Protein AF-A0A6J8ED24-F1 (afdb_monomer_lite)

Organism: Mytilus coruscus (NCBI:txid42192)

pLDDT: mean 72.22, std 13.8, range [39.38, 91.19]

Sequence (171 aa):
MEKGYEAPWVLQNPMRRLVKATGIKQSTLRQYINGNDPVQDVVKSIHKTYVQKTVSKTQKVDDFDKGVVRRTIYDLHKKSQSVTMPKLQEALKKKTLTFPYLQCREQCIYWGFEWFRDTLIPKLPPQSVIVMDNAPYHSHLDPDSRVPNTNSNKSEISAWLEKSNVHYDKK

Radius of gyration: 34.89 Å; chains: 1; bounding box: 113×27×77 Å

Foldseek 3Di:
DDDDDDDPPPPDPVLVVCCVVVVDDSVLVVCVVVVNDVVVVPPPPPDDPPPPPPPPPPPPQDVVNVVVLVVLVVVCVVVVHDPDLVVSCVSCVVVVDPDDSVVSVVSVVVVVVCCCVPPVVVPDDPPDDDDDDPDVVVPPPDLLRDQDDPPDDPVSNVVNCVVVVHDDDDD

Structure (mmCIF, N/CA/C/O backbone):
data_AF-A0A6J8ED24-F1
#
_entry.id   AF-A0A6J8ED24-F1
#
loop_
_atom_site.group_PDB
_atom_site.id
_atom_site.type_symbol
_atom_site.label_atom_id
_atom_site.label_alt_id
_atom_site.label_comp_id
_atom_site.label_asym_id
_atom_site.label_entity_id
_atom_site.label_seq_id
_atom_site.pdbx_PDB_ins_code
_atom_site.Cartn_x
_atom_site.Cartn_y
_atom_site.Cartn_z
_atom_site.occupancy
_atom_site.B_iso_or_equiv
_atom_site.auth_seq_id
_atom_site.auth_comp_id
_atom_site.auth_asym_id
_atom_site.auth_atom_id
_atom_site.pdbx_PDB_model_num
ATOM 1 N N . MET A 1 1 ? 83.867 2.393 -60.174 1.00 39.38 1 MET A N 1
ATOM 2 C CA . MET A 1 1 ? 83.165 3.431 -59.391 1.00 39.38 1 MET A CA 1
ATOM 3 C C . MET A 1 1 ? 81.725 2.979 -59.269 1.00 39.38 1 MET A C 1
ATOM 5 O O . MET A 1 1 ? 81.015 2.917 -60.266 1.00 39.38 1 MET A O 1
ATOM 9 N N . GLU A 1 2 ? 81.398 2.460 -58.093 1.00 40.53 2 GLU A N 1
ATOM 10 C CA . GLU A 1 2 ? 80.210 1.662 -57.794 1.00 40.53 2 GLU A CA 1
ATOM 11 C C . GLU A 1 2 ? 78.922 2.483 -57.923 1.00 40.53 2 GLU A C 1
ATOM 13 O O . GLU A 1 2 ? 78.797 3.565 -57.351 1.00 40.53 2 GLU A O 1
ATOM 18 N N . LYS A 1 3 ? 77.944 1.955 -58.666 1.00 44.53 3 LYS A N 1
ATOM 19 C CA . LYS A 1 3 ? 76.560 2.427 -58.589 1.00 44.53 3 LYS A CA 1
ATOM 20 C C . LYS A 1 3 ? 75.992 1.933 -57.261 1.00 44.53 3 LYS A C 1
ATOM 22 O O . LYS A 1 3 ? 75.700 0.747 -57.129 1.00 44.53 3 LYS A O 1
ATOM 27 N N . GLY A 1 4 ? 75.878 2.831 -56.286 1.00 42.06 4 GLY A N 1
ATOM 28 C CA . GLY A 1 4 ? 75.248 2.541 -55.003 1.00 42.06 4 GLY A CA 1
ATOM 29 C C . GLY A 1 4 ? 73.812 2.061 -55.211 1.00 42.06 4 GLY A C 1
ATOM 30 O O . GLY A 1 4 ? 72.963 2.808 -55.693 1.00 42.06 4 GLY A O 1
ATOM 31 N N . TYR A 1 5 ? 73.550 0.801 -54.874 1.00 45.50 5 TYR A N 1
ATOM 32 C CA . TYR A 1 5 ? 72.199 0.277 -54.726 1.00 45.50 5 TYR A CA 1
ATOM 33 C C . TYR A 1 5 ? 71.599 0.880 -53.452 1.00 45.50 5 TYR A C 1
ATOM 35 O O . TYR A 1 5 ? 71.868 0.406 -52.349 1.00 45.50 5 TYR A O 1
ATOM 43 N N . GLU A 1 6 ? 70.790 1.930 -53.582 1.00 47.81 6 GLU A N 1
ATOM 44 C CA . GLU A 1 6 ? 69.941 2.368 -52.475 1.00 47.81 6 GLU A CA 1
ATOM 45 C C . GLU A 1 6 ? 68.846 1.318 -52.250 1.00 47.81 6 GLU A C 1
ATOM 47 O O . GLU A 1 6 ? 68.007 1.060 -53.115 1.00 47.81 6 GLU A O 1
ATOM 52 N N . ALA A 1 7 ? 68.880 0.665 -51.088 1.00 45.38 7 ALA A N 1
ATOM 53 C CA . ALA A 1 7 ? 67.895 -0.335 -50.703 1.00 45.38 7 ALA A CA 1
ATOM 54 C C . ALA A 1 7 ? 66.472 0.276 -50.744 1.00 45.38 7 ALA A C 1
ATOM 56 O O . ALA A 1 7 ? 66.210 1.238 -50.020 1.00 45.38 7 ALA A O 1
ATOM 57 N N . PRO A 1 8 ? 65.511 -0.283 -51.510 1.00 51.06 8 PRO A N 1
ATOM 58 C CA . PRO A 1 8 ? 64.190 0.331 -51.712 1.00 51.06 8 PRO A CA 1
ATOM 59 C C . PRO A 1 8 ? 63.300 0.364 -50.455 1.00 51.06 8 PRO A C 1
ATOM 61 O O . PRO A 1 8 ? 62.192 0.899 -50.480 1.00 51.06 8 PRO A O 1
ATOM 64 N N . TRP A 1 9 ? 63.776 -0.207 -49.347 1.00 51.31 9 TRP A N 1
ATOM 65 C CA . TRP A 1 9 ? 63.027 -0.415 -48.109 1.00 51.31 9 TRP A CA 1
ATOM 66 C C . TRP A 1 9 ? 63.478 0.485 -46.964 1.00 51.31 9 TRP A C 1
ATOM 68 O O . TRP A 1 9 ? 63.170 0.160 -45.816 1.00 51.31 9 TRP A O 1
ATOM 78 N N . VAL A 1 10 ? 64.195 1.588 -47.232 1.00 52.25 10 VAL A N 1
ATOM 79 C CA . VAL A 1 10 ? 64.454 2.601 -46.195 1.00 52.25 10 VAL A CA 1
ATOM 80 C C . VAL A 1 10 ? 63.122 2.903 -45.524 1.00 52.25 10 VAL A C 1
ATOM 82 O O . VAL A 1 10 ? 62.199 3.371 -46.187 1.00 52.25 10 VAL A O 1
ATOM 85 N N . LEU A 1 11 ? 63.041 2.523 -44.248 1.00 56.50 11 LEU A N 1
ATOM 86 C CA . LEU A 1 11 ? 61.883 2.421 -43.362 1.00 56.50 11 LEU A CA 1
ATOM 87 C C . LEU A 1 11 ? 60.893 3.579 -43.535 1.0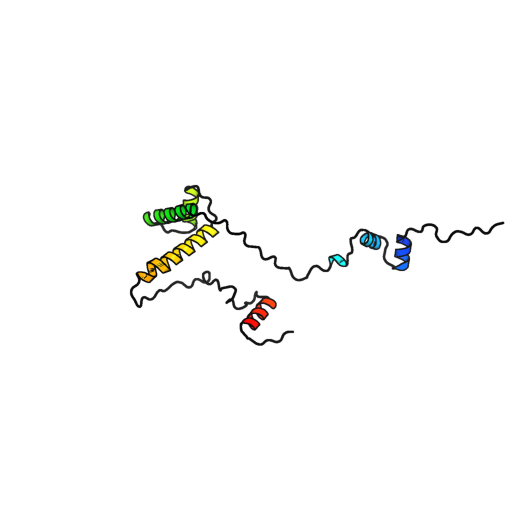0 56.50 11 LEU A C 1
ATOM 89 O O . LEU A 1 11 ? 60.819 4.501 -42.722 1.00 56.50 11 LEU A O 1
ATOM 93 N N . GLN A 1 12 ? 60.110 3.556 -44.612 1.00 57.50 12 GLN A N 1
ATOM 94 C CA . GLN A 1 12 ? 59.096 4.565 -44.822 1.00 57.50 12 GLN A CA 1
ATOM 95 C C . GLN A 1 12 ? 58.007 4.298 -43.804 1.00 57.50 12 GLN A C 1
ATOM 97 O O . GLN A 1 12 ? 57.424 3.212 -43.783 1.00 57.50 12 GLN A O 1
ATOM 102 N N . ASN A 1 13 ? 57.766 5.310 -42.967 1.00 72.88 13 ASN A N 1
ATOM 103 C CA . ASN A 1 13 ? 56.730 5.323 -41.947 1.00 72.88 13 ASN A CA 1
ATOM 104 C C . ASN A 1 13 ? 55.478 4.589 -42.475 1.00 72.88 13 ASN A C 1
ATOM 106 O O . ASN A 1 13 ? 54.905 5.056 -43.468 1.00 72.88 13 ASN A O 1
ATOM 110 N N . PRO A 1 14 ? 55.059 3.466 -41.858 1.00 74.62 14 PRO A N 1
ATOM 111 C CA . PRO A 1 14 ? 53.947 2.639 -42.329 1.00 74.62 14 PRO A CA 1
ATOM 112 C C . PRO A 1 14 ? 52.689 3.455 -42.651 1.00 74.62 14 PRO A C 1
ATOM 114 O O . PRO A 1 14 ? 51.996 3.177 -43.628 1.00 74.62 14 PRO A O 1
ATOM 117 N N . MET A 1 15 ? 52.468 4.546 -41.910 1.00 73.38 15 MET A N 1
ATOM 118 C CA . MET A 1 15 ? 51.378 5.494 -42.134 1.00 73.38 15 MET A CA 1
ATOM 119 C C . MET A 1 15 ? 51.411 6.151 -43.512 1.00 73.38 15 MET A C 1
ATOM 121 O O . MET A 1 15 ? 50.370 6.302 -44.140 1.00 73.38 15 MET A O 1
ATOM 125 N N . ARG A 1 16 ? 52.590 6.534 -44.012 1.00 76.38 16 ARG A N 1
ATOM 126 C CA . ARG A 1 16 ? 52.726 7.160 -45.336 1.00 76.38 16 ARG A CA 1
ATOM 127 C C . ARG A 1 16 ? 52.379 6.182 -46.453 1.00 76.38 16 ARG A C 1
ATOM 129 O O . ARG A 1 16 ? 51.735 6.571 -47.424 1.00 76.38 16 ARG A O 1
ATOM 136 N N . ARG A 1 17 ? 52.752 4.909 -46.292 1.00 77.12 17 ARG A N 1
ATOM 137 C CA . ARG A 1 17 ? 52.385 3.843 -47.235 1.00 77.12 17 ARG A CA 1
ATOM 138 C C . ARG A 1 17 ? 50.878 3.623 -47.246 1.00 77.12 17 ARG A C 1
ATOM 140 O O . ARG A 1 17 ? 50.284 3.542 -48.315 1.00 77.12 17 ARG A O 1
ATOM 147 N N . LEU A 1 18 ? 50.268 3.593 -46.064 1.00 76.56 18 LEU A N 1
ATOM 148 C CA . LEU A 1 18 ? 48.835 3.376 -45.920 1.00 76.56 18 LEU A CA 1
ATOM 149 C C . LEU A 1 18 ? 48.015 4.534 -46.509 1.00 76.56 18 LEU A C 1
ATOM 151 O O . LEU A 1 18 ? 47.060 4.290 -47.239 1.00 76.56 18 LEU A O 1
ATOM 155 N N . VAL A 1 19 ? 48.429 5.784 -46.278 1.00 85.19 19 VAL A N 1
ATOM 156 C CA . VAL A 1 19 ? 47.820 6.983 -46.890 1.00 85.19 19 VAL A CA 1
ATOM 157 C C . VAL A 1 19 ? 47.892 6.911 -48.413 1.00 85.19 19 VAL A C 1
ATOM 159 O O . VAL A 1 19 ? 46.898 7.156 -49.087 1.00 85.19 19 VAL A O 1
ATOM 162 N N . LYS A 1 20 ? 49.054 6.536 -48.965 1.00 80.81 20 LYS A N 1
ATOM 163 C CA . LYS A 1 20 ? 49.242 6.424 -50.416 1.00 80.81 20 LYS A CA 1
ATOM 164 C C . LYS A 1 20 ? 48.389 5.310 -51.033 1.00 80.81 20 LYS A C 1
ATOM 166 O O . LYS A 1 20 ? 47.889 5.488 -52.135 1.00 80.81 20 LYS A O 1
ATOM 171 N N . ALA A 1 21 ? 4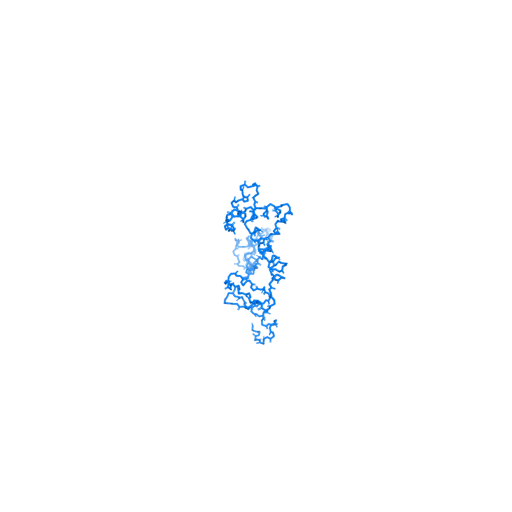8.232 4.182 -50.339 1.00 82.94 21 ALA A N 1
ATOM 172 C CA . ALA A 1 21 ? 47.469 3.036 -50.830 1.00 82.94 21 ALA A CA 1
ATOM 173 C C . ALA A 1 21 ? 45.947 3.220 -50.702 1.00 82.94 21 ALA A C 1
ATOM 175 O O . ALA A 1 21 ? 45.207 2.794 -51.579 1.00 82.94 21 ALA A O 1
ATOM 176 N N . THR A 1 22 ? 45.481 3.842 -49.615 1.00 79.69 22 THR A N 1
ATOM 177 C CA . THR A 1 22 ? 44.044 3.980 -49.310 1.00 79.69 22 THR A CA 1
ATOM 178 C C . THR A 1 22 ? 43.451 5.318 -49.752 1.00 79.69 22 THR A C 1
ATOM 180 O O . THR A 1 22 ? 42.235 5.442 -49.840 1.00 79.69 22 THR A O 1
ATOM 183 N N . GLY A 1 23 ? 44.282 6.342 -49.984 1.00 80.00 23 GLY A N 1
ATOM 184 C CA . GLY A 1 23 ? 43.838 7.713 -50.263 1.00 80.00 23 GLY A CA 1
ATOM 185 C C . GLY A 1 23 ? 43.258 8.449 -49.047 1.00 80.00 23 GLY A C 1
ATOM 186 O O . GLY A 1 23 ? 42.835 9.598 -49.159 1.00 80.00 23 GLY A O 1
ATOM 187 N N . ILE A 1 24 ? 43.247 7.815 -47.871 1.00 78.94 24 ILE A N 1
ATOM 188 C CA . ILE A 1 24 ? 42.711 8.380 -46.633 1.00 78.94 24 ILE A CA 1
ATOM 189 C C . ILE A 1 24 ? 43.784 9.244 -45.962 1.00 78.94 24 ILE A C 1
ATOM 191 O O . ILE A 1 24 ? 44.960 8.882 -45.905 1.00 78.94 24 ILE A O 1
ATOM 195 N N . LYS A 1 25 ? 43.384 10.395 -45.408 1.00 80.19 25 LYS A N 1
ATOM 196 C CA . LYS A 1 25 ? 44.299 11.295 -44.690 1.00 80.19 25 LYS A CA 1
ATOM 197 C C . LYS A 1 25 ? 44.935 10.605 -43.478 1.00 80.19 25 LYS A C 1
ATOM 199 O O . LYS A 1 25 ? 44.304 9.838 -42.753 1.00 80.19 25 LYS A O 1
ATOM 204 N N . GLN A 1 26 ? 46.190 10.957 -43.203 1.00 77.88 26 GLN A N 1
ATOM 205 C CA . GLN A 1 26 ? 46.984 10.339 -42.137 1.00 77.88 26 GLN A CA 1
ATOM 206 C C . GLN A 1 26 ? 46.368 10.503 -40.738 1.00 77.88 26 GLN A C 1
ATOM 208 O O . GLN A 1 26 ? 46.484 9.604 -39.908 1.00 77.88 26 GLN A O 1
ATOM 213 N N . SER A 1 27 ? 45.721 11.642 -40.468 1.00 74.88 27 SER A N 1
ATOM 214 C CA . SER A 1 27 ? 45.025 11.909 -39.202 1.00 74.88 27 SER A CA 1
ATOM 215 C C . SER A 1 27 ? 43.878 10.930 -38.966 1.00 74.88 27 SER A C 1
ATOM 217 O O . SER A 1 27 ? 43.739 10.408 -37.866 1.00 74.88 27 SER A O 1
ATOM 219 N N . THR A 1 28 ? 43.112 10.629 -40.011 1.00 76.38 28 THR A N 1
ATOM 220 C CA . THR A 1 28 ? 41.994 9.688 -39.972 1.00 76.38 28 THR A CA 1
ATOM 221 C C . THR A 1 28 ? 42.490 8.264 -39.722 1.00 76.38 28 THR A C 1
ATOM 223 O O . THR A 1 28 ? 41.991 7.583 -38.836 1.00 76.38 28 THR A O 1
ATOM 226 N N . LEU A 1 29 ? 43.550 7.831 -40.407 1.00 78.56 29 LEU A N 1
ATOM 227 C CA . LEU A 1 29 ? 44.145 6.509 -40.173 1.00 78.56 29 LEU A CA 1
ATOM 228 C C . LEU A 1 29 ? 44.723 6.345 -38.758 1.00 78.56 29 LEU A C 1
ATOM 230 O O . LEU A 1 29 ? 44.640 5.263 -38.187 1.00 78.56 29 LEU A O 1
ATOM 234 N N . ARG A 1 30 ? 45.268 7.415 -38.161 1.00 79.31 30 ARG A N 1
ATOM 235 C CA . ARG A 1 30 ? 45.700 7.391 -36.751 1.00 79.31 30 ARG A CA 1
ATOM 236 C C . ARG A 1 30 ? 44.528 7.187 -35.792 1.00 79.31 30 ARG A C 1
ATOM 238 O O . ARG A 1 30 ? 44.706 6.510 -34.789 1.00 79.31 30 ARG A O 1
ATOM 245 N N . GLN A 1 31 ? 43.356 7.750 -36.090 1.00 69.62 31 GLN A N 1
ATOM 246 C CA . GLN A 1 31 ? 42.156 7.540 -35.273 1.00 69.62 31 GLN A CA 1
ATOM 247 C C . GLN A 1 31 ? 41.710 6.073 -35.314 1.00 69.62 31 GLN A C 1
ATOM 249 O O . GLN A 1 31 ? 41.485 5.497 -34.254 1.00 69.62 31 GLN A O 1
ATOM 254 N N . TYR A 1 32 ? 41.720 5.451 -36.499 1.00 72.25 32 TYR A N 1
ATOM 255 C CA . TYR A 1 32 ? 41.431 4.020 -36.656 1.00 72.25 32 TYR A CA 1
ATOM 256 C C . TYR A 1 32 ? 42.427 3.121 -35.904 1.00 72.25 32 TYR A C 1
ATOM 258 O O . TYR A 1 32 ? 42.010 2.211 -35.195 1.00 72.25 32 TYR A O 1
ATOM 266 N N . ILE A 1 33 ? 43.739 3.380 -36.010 1.00 70.62 33 ILE A N 1
ATOM 267 C CA . ILE A 1 33 ? 44.770 2.584 -35.307 1.00 70.62 33 ILE A CA 1
ATOM 268 C C . ILE A 1 33 ? 44.657 2.727 -33.785 1.00 70.62 33 ILE A C 1
ATOM 270 O O . ILE A 1 33 ? 44.874 1.760 -33.061 1.00 70.62 33 ILE A O 1
ATOM 274 N N . ASN A 1 34 ? 44.282 3.910 -33.296 1.00 71.69 34 ASN A N 1
ATOM 275 C CA . ASN A 1 34 ? 44.066 4.158 -31.871 1.00 71.69 34 ASN A CA 1
ATOM 276 C C . ASN A 1 34 ? 42.714 3.615 -31.355 1.00 71.69 34 ASN A C 1
ATOM 278 O O . ASN A 1 34 ? 42.348 3.910 -30.221 1.00 71.69 34 ASN A O 1
ATOM 282 N N . GLY A 1 35 ? 41.971 2.845 -32.163 1.00 60.78 35 GLY A N 1
ATOM 283 C CA . GLY A 1 35 ? 40.724 2.187 -31.758 1.00 60.78 35 GLY A CA 1
ATOM 284 C C . GLY A 1 35 ? 39.475 3.072 -31.793 1.00 60.78 35 GLY A C 1
ATOM 285 O O . GLY A 1 35 ? 38.399 2.605 -31.437 1.00 60.78 35 GLY A O 1
ATOM 286 N N . ASN A 1 36 ? 39.583 4.320 -32.260 1.00 59.00 36 ASN A N 1
ATOM 287 C CA . ASN A 1 36 ? 38.430 5.177 -32.537 1.00 59.00 36 ASN A CA 1
ATOM 288 C C . ASN A 1 36 ? 37.969 4.932 -33.975 1.00 59.00 36 ASN A C 1
ATOM 290 O O . ASN A 1 36 ? 38.204 5.761 -34.855 1.00 59.00 36 ASN A O 1
ATOM 294 N N . ASP A 1 37 ? 37.364 3.773 -34.221 1.00 56.59 37 ASP A N 1
ATOM 295 C CA . ASP A 1 37 ? 36.706 3.472 -35.490 1.00 56.59 37 ASP A CA 1
ATOM 296 C C . ASP A 1 37 ? 35.359 4.231 -35.552 1.00 56.59 37 ASP A C 1
ATOM 298 O O . ASP A 1 37 ? 34.412 3.849 -34.857 1.00 56.59 37 ASP A O 1
ATOM 302 N N . PRO A 1 38 ? 35.229 5.309 -36.355 1.00 53.94 38 PRO A N 1
ATOM 303 C CA . PRO A 1 38 ? 33.979 6.057 -36.478 1.00 53.94 38 PRO A CA 1
ATOM 304 C C . PRO A 1 38 ? 32.835 5.238 -37.090 1.00 53.94 38 PRO A C 1
ATOM 306 O O . PRO A 1 38 ? 31.703 5.709 -37.071 1.00 53.94 38 PRO A O 1
ATOM 309 N N . VAL A 1 39 ? 33.097 4.049 -37.649 1.00 54.19 39 VAL A N 1
ATOM 310 C CA . VAL A 1 39 ? 32.075 3.175 -38.241 1.00 54.19 39 VAL A CA 1
ATOM 311 C C . VAL A 1 39 ? 31.536 2.172 -37.215 1.00 54.19 39 VAL A C 1
ATOM 313 O O . VAL A 1 39 ? 30.348 1.851 -37.256 1.00 54.19 39 VAL A O 1
ATOM 316 N N . GLN A 1 40 ? 32.347 1.723 -36.247 1.00 51.16 40 GLN A N 1
ATOM 317 C CA . GLN A 1 40 ? 31.876 0.801 -35.198 1.00 51.16 40 GLN A CA 1
ATOM 318 C C . GLN A 1 40 ? 30.967 1.476 -34.163 1.00 51.16 40 GLN A C 1
ATOM 320 O O . GLN A 1 40 ? 30.051 0.835 -33.651 1.00 51.16 40 GLN A O 1
ATOM 325 N N . ASP A 1 41 ? 31.139 2.775 -33.909 1.00 49.94 41 ASP A N 1
ATOM 326 C CA . ASP A 1 41 ? 30.343 3.504 -32.907 1.00 49.94 41 ASP A CA 1
ATOM 327 C C . ASP A 1 41 ? 28.964 3.984 -33.432 1.00 49.94 41 ASP A C 1
ATOM 329 O O . ASP A 1 41 ? 28.204 4.653 -32.724 1.00 49.94 41 ASP A O 1
ATOM 333 N N . VAL A 1 42 ? 28.607 3.634 -34.679 1.00 51.03 42 VAL A N 1
ATOM 334 C CA . VAL A 1 42 ? 27.349 4.050 -35.338 1.00 51.03 42 VAL A CA 1
ATOM 335 C C . VAL A 1 42 ? 26.235 3.003 -35.237 1.00 51.03 42 VAL A C 1
ATOM 337 O O . VAL A 1 42 ? 25.068 3.345 -35.422 1.00 51.03 42 VAL A O 1
ATOM 340 N N . VAL A 1 43 ? 26.510 1.760 -34.828 1.00 52.22 43 VAL A N 1
ATOM 341 C CA . VAL A 1 43 ? 25.431 0.785 -34.561 1.00 52.22 43 VAL A CA 1
ATOM 342 C C . VAL A 1 43 ? 25.000 0.841 -33.094 1.00 52.22 43 VAL A C 1
ATOM 344 O O . VAL A 1 43 ? 24.988 -0.152 -32.371 1.00 52.22 43 VAL A O 1
ATOM 347 N N . LYS A 1 44 ? 24.590 2.026 -32.634 1.00 53.00 44 LYS A N 1
ATOM 348 C CA . LYS A 1 44 ? 23.647 2.097 -31.512 1.00 53.00 44 LYS A CA 1
ATOM 349 C C . LYS A 1 44 ? 22.268 1.807 -32.086 1.00 53.00 44 LYS A C 1
ATOM 351 O O . LYS A 1 44 ? 21.817 2.511 -32.986 1.00 53.00 44 LYS A O 1
ATOM 356 N N . SER A 1 45 ? 21.616 0.756 -31.585 1.00 49.59 45 SER A N 1
ATOM 357 C CA . SER A 1 45 ? 20.221 0.449 -31.916 1.00 49.59 45 SER A CA 1
ATOM 358 C C . SER A 1 45 ? 19.385 1.734 -31.866 1.00 49.59 45 SER A C 1
ATOM 360 O O . SER A 1 45 ? 19.316 2.387 -30.825 1.00 49.59 45 SER A O 1
ATOM 362 N N . ILE A 1 46 ? 18.749 2.096 -32.986 1.00 53.94 46 ILE A N 1
ATOM 363 C CA . ILE A 1 46 ? 17.848 3.263 -33.079 1.00 53.94 46 ILE A CA 1
ATOM 364 C C . ILE A 1 46 ? 16.684 3.122 -32.085 1.00 53.94 46 ILE A C 1
ATOM 366 O O . ILE A 1 46 ? 16.115 4.105 -31.608 1.00 53.94 46 ILE A O 1
ATOM 370 N N . HIS A 1 47 ? 16.357 1.888 -31.711 1.00 47.78 47 HIS A N 1
ATOM 371 C CA . HIS A 1 47 ? 15.393 1.615 -30.668 1.00 47.78 47 HIS A CA 1
ATOM 372 C C . HIS A 1 47 ? 16.086 1.802 -29.325 1.00 47.78 47 HIS A C 1
ATOM 374 O O . HIS A 1 47 ? 16.940 0.995 -28.948 1.00 47.78 47 HIS A O 1
ATOM 380 N N . LYS A 1 48 ? 15.686 2.846 -28.583 1.00 53.19 48 LYS A N 1
ATOM 381 C CA . LYS A 1 48 ? 15.872 2.875 -27.130 1.00 53.19 48 LYS A CA 1
ATOM 382 C C . LYS A 1 48 ? 15.379 1.531 -26.608 1.00 53.19 48 LYS A C 1
ATOM 384 O O . LYS A 1 48 ? 14.172 1.299 -26.578 1.00 53.19 48 LYS A O 1
ATOM 389 N N . THR A 1 49 ? 16.290 0.659 -26.189 1.00 48.03 49 THR A N 1
ATOM 390 C CA . THR A 1 49 ? 15.920 -0.442 -25.311 1.00 48.03 49 THR A CA 1
ATOM 391 C C . THR A 1 49 ? 15.357 0.241 -24.082 1.00 48.03 49 THR A C 1
ATOM 393 O O . THR A 1 49 ? 16.092 0.894 -23.337 1.00 48.03 49 THR A O 1
ATOM 396 N N . TYR A 1 50 ? 14.035 0.215 -23.937 1.00 53.38 50 TYR A N 1
ATOM 397 C CA . TYR A 1 50 ? 13.408 0.676 -22.718 1.00 53.38 50 TYR A CA 1
ATOM 398 C C . TYR A 1 50 ? 13.971 -0.220 -21.624 1.00 53.38 50 TYR A C 1
ATOM 400 O O . TYR A 1 50 ? 13.618 -1.394 -21.523 1.00 53.38 50 TYR A O 1
ATOM 408 N N . VAL A 1 51 ? 14.919 0.312 -20.854 1.00 54.31 51 VAL A N 1
ATOM 409 C CA . VAL A 1 51 ? 15.321 -0.314 -19.607 1.00 54.31 51 VAL A CA 1
ATOM 410 C C . VAL A 1 51 ? 14.070 -0.235 -18.752 1.00 54.31 51 VAL A C 1
ATOM 412 O O . VAL A 1 51 ? 13.750 0.827 -18.215 1.00 54.31 51 VAL A O 1
ATOM 415 N N . GLN A 1 52 ? 13.318 -1.338 -18.708 1.00 53.16 52 GLN A N 1
ATOM 416 C CA . GLN A 1 52 ? 12.293 -1.555 -17.701 1.00 53.16 52 GLN A CA 1
ATOM 417 C C . GLN A 1 52 ? 12.976 -1.216 -16.383 1.00 53.16 52 GLN A C 1
ATOM 419 O O . GLN A 1 52 ? 13.915 -1.906 -15.979 1.00 53.16 52 GLN A O 1
ATOM 424 N N . LYS A 1 53 ? 12.585 -0.101 -15.755 1.00 50.56 53 LYS A N 1
ATOM 425 C CA . LYS A 1 53 ? 12.999 0.164 -14.384 1.00 50.56 53 LYS A CA 1
ATOM 426 C C . LYS A 1 53 ? 12.489 -1.039 -13.612 1.00 50.56 53 LYS A C 1
ATOM 428 O O . LYS A 1 53 ? 11.284 -1.159 -13.415 1.00 50.56 53 LYS A O 1
ATOM 433 N N . THR A 1 54 ? 13.380 -1.946 -13.223 1.00 48.66 54 THR A N 1
ATOM 434 C CA . THR A 1 54 ? 13.051 -2.949 -12.221 1.00 48.66 54 THR A CA 1
ATOM 435 C C . THR A 1 54 ? 12.536 -2.157 -11.039 1.00 48.66 54 THR A C 1
ATOM 437 O O . THR A 1 54 ? 13.301 -1.400 -10.435 1.00 48.66 54 THR A O 1
ATOM 440 N N . VAL A 1 55 ? 11.229 -2.243 -10.783 1.00 53.06 55 VAL A N 1
ATOM 441 C CA . VAL A 1 55 ? 10.630 -1.675 -9.583 1.00 53.06 55 VAL A CA 1
ATOM 442 C C . VAL A 1 55 ? 11.473 -2.233 -8.449 1.00 53.06 55 VAL A C 1
ATOM 444 O O . VAL A 1 55 ? 11.604 -3.454 -8.323 1.00 53.06 55 VAL A O 1
ATOM 447 N N . SER A 1 56 ? 12.167 -1.355 -7.719 1.00 53.84 56 SER A N 1
ATOM 448 C CA . SER A 1 56 ? 12.948 -1.781 -6.566 1.00 53.84 56 SER A CA 1
ATOM 449 C C . SER A 1 56 ? 12.009 -2.620 -5.716 1.00 53.84 56 SER A C 1
ATOM 451 O O . SER A 1 56 ? 10.891 -2.177 -5.457 1.00 53.84 56 SER A O 1
ATOM 453 N N . LYS A 1 57 ? 12.413 -3.853 -5.364 1.00 55.19 57 LYS A N 1
ATOM 454 C CA . LYS A 1 57 ? 11.635 -4.707 -4.456 1.00 55.19 57 LYS A CA 1
ATOM 455 C C . LYS A 1 57 ? 11.186 -3.810 -3.313 1.00 55.19 57 LYS A C 1
ATOM 457 O O . LYS A 1 57 ? 12.034 -3.331 -2.560 1.00 55.19 57 LYS A O 1
ATOM 462 N N . THR A 1 58 ? 9.893 -3.495 -3.260 1.00 54.47 58 THR A N 1
ATOM 463 C CA . THR A 1 58 ? 9.342 -2.604 -2.245 1.00 54.47 58 THR A CA 1
ATOM 464 C C . THR A 1 58 ? 9.776 -3.186 -0.918 1.00 54.47 58 THR A C 1
ATOM 466 O O . THR A 1 58 ? 9.524 -4.366 -0.662 1.00 54.47 58 THR A O 1
ATOM 469 N N . GLN A 1 59 ? 10.524 -2.407 -0.137 1.00 60.06 59 GLN A N 1
ATOM 470 C CA . GLN A 1 59 ? 11.073 -2.861 1.132 1.00 60.06 59 GLN A CA 1
ATOM 471 C C . GLN A 1 59 ? 9.941 -3.510 1.929 1.00 60.06 59 GLN A C 1
ATOM 473 O O . GLN A 1 59 ? 8.897 -2.887 2.124 1.00 60.06 59 GLN A O 1
ATOM 478 N N . LYS A 1 60 ? 10.096 -4.802 2.244 1.00 61.81 60 LYS A N 1
ATOM 479 C CA . LYS A 1 60 ? 9.038 -5.617 2.841 1.00 61.81 60 LYS A CA 1
ATOM 480 C C . LYS A 1 60 ? 8.634 -4.954 4.153 1.00 61.81 60 LYS A C 1
ATOM 482 O O . LYS A 1 60 ? 9.441 -4.883 5.070 1.00 61.81 60 LYS A O 1
ATOM 487 N N . VAL A 1 61 ? 7.407 -4.448 4.196 1.00 64.38 61 VAL A N 1
ATOM 488 C CA . VAL A 1 61 ? 6.819 -3.847 5.392 1.00 64.38 61 VAL A CA 1
ATOM 489 C C . VAL A 1 61 ? 6.716 -4.936 6.453 1.00 64.38 61 VAL A C 1
ATOM 491 O O . VAL A 1 61 ? 6.081 -5.969 6.201 1.00 64.38 61 VAL A O 1
ATOM 494 N N . ASP A 1 62 ? 7.350 -4.719 7.603 1.00 76.81 62 ASP A N 1
ATOM 495 C CA . ASP A 1 62 ? 7.333 -5.687 8.693 1.00 76.81 62 ASP A CA 1
ATOM 496 C C . ASP A 1 62 ? 5.954 -5.729 9.372 1.00 76.81 62 ASP A C 1
ATOM 498 O O . ASP A 1 62 ? 5.156 -4.789 9.288 1.00 76.81 62 ASP A O 1
ATOM 502 N N . ASP A 1 63 ? 5.631 -6.841 10.030 1.00 78.38 63 ASP A N 1
ATOM 503 C CA . ASP A 1 63 ? 4.324 -7.016 10.671 1.00 78.38 63 ASP A CA 1
ATOM 504 C C . ASP A 1 63 ? 4.124 -6.046 11.850 1.00 78.38 63 ASP A C 1
ATOM 506 O O . ASP A 1 63 ? 3.007 -5.594 12.124 1.00 78.38 63 ASP A O 1
ATOM 510 N N . PHE A 1 64 ? 5.226 -5.618 12.475 1.00 79.12 64 PHE A N 1
ATOM 511 C CA . PHE A 1 64 ? 5.218 -4.558 13.476 1.00 79.12 64 PHE A CA 1
ATOM 512 C C . PHE A 1 64 ? 4.742 -3.217 12.899 1.00 79.12 64 PHE A C 1
ATOM 514 O O . PHE A 1 64 ? 3.818 -2.603 13.443 1.00 79.12 64 PHE A O 1
ATOM 521 N N . ASP A 1 65 ? 5.299 -2.793 11.761 1.00 78.38 65 ASP A N 1
ATOM 522 C CA . ASP A 1 65 ? 4.918 -1.544 11.093 1.00 78.38 65 ASP A CA 1
ATOM 523 C C . ASP A 1 65 ? 3.429 -1.555 10.735 1.00 78.38 65 ASP A C 1
ATOM 525 O O . ASP A 1 65 ? 2.700 -0.589 10.982 1.00 78.38 65 ASP A O 1
ATOM 529 N N . LYS A 1 66 ? 2.941 -2.699 10.240 1.00 77.81 66 LYS A N 1
ATOM 530 C CA . LYS A 1 66 ? 1.516 -2.925 9.973 1.00 77.81 66 LYS A CA 1
ATOM 531 C C . LYS A 1 66 ? 0.669 -2.728 11.227 1.00 77.81 66 LYS A C 1
ATOM 533 O O . LYS A 1 66 ? -0.380 -2.083 11.165 1.00 77.81 66 LYS A O 1
ATOM 538 N N . GLY A 1 67 ? 1.114 -3.254 12.367 1.00 78.81 67 GLY A N 1
ATOM 539 C CA . GLY A 1 67 ? 0.461 -3.066 13.662 1.00 78.81 67 GLY A CA 1
ATOM 540 C C . GLY A 1 67 ? 0.330 -1.591 14.053 1.00 78.81 67 GLY A C 1
ATOM 541 O O . GLY A 1 67 ? -0.748 -1.151 14.467 1.00 78.81 67 GLY A O 1
ATOM 542 N N . VAL A 1 68 ? 1.386 -0.798 13.857 1.00 82.25 68 VAL A N 1
ATOM 543 C CA . VAL A 1 68 ? 1.374 0.636 14.187 1.00 82.25 68 VAL A CA 1
ATOM 544 C C . VAL A 1 68 ? 0.443 1.426 13.265 1.00 82.25 68 VAL A C 1
ATOM 546 O O . VAL A 1 68 ? -0.291 2.302 13.742 1.00 82.25 68 VAL A O 1
ATOM 549 N N . VAL A 1 69 ? 0.404 1.103 11.968 1.00 82.31 69 VAL A N 1
ATOM 550 C CA . VAL A 1 69 ? -0.534 1.743 11.032 1.00 82.31 69 VAL A CA 1
ATOM 551 C C . VAL A 1 69 ? -1.977 1.400 11.394 1.00 82.31 69 VAL A C 1
ATOM 553 O O . VAL A 1 69 ? -2.781 2.319 11.549 1.00 82.31 69 VAL A O 1
ATOM 556 N N . ARG A 1 70 ? -2.304 0.121 11.636 1.00 83.38 70 ARG A N 1
ATOM 557 C CA . ARG A 1 70 ? -3.657 -0.287 12.061 1.00 83.38 70 ARG A CA 1
ATOM 558 C C . ARG A 1 70 ? -4.100 0.441 13.324 1.00 83.38 70 ARG A C 1
ATOM 560 O O . ARG A 1 70 ? -5.205 0.977 13.374 1.00 83.38 70 ARG A O 1
ATOM 567 N N . ARG A 1 71 ? -3.224 0.519 14.330 1.00 85.38 71 ARG A N 1
ATOM 568 C CA . ARG A 1 71 ? -3.534 1.211 15.585 1.00 85.38 71 ARG A CA 1
ATOM 569 C C . ARG A 1 71 ? -3.744 2.706 15.379 1.00 85.38 71 ARG A C 1
ATOM 571 O O . ARG A 1 71 ? -4.641 3.286 15.972 1.00 85.38 71 AR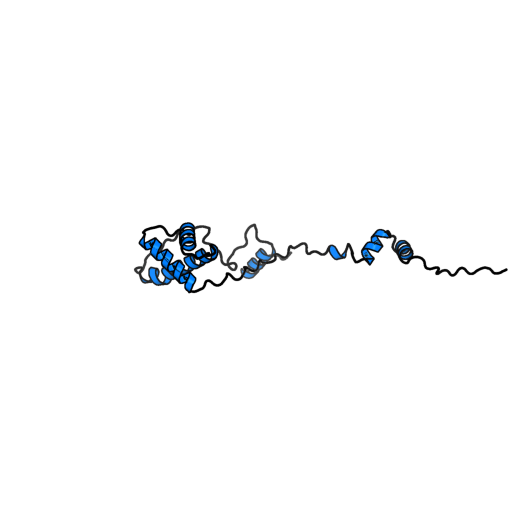G A O 1
ATOM 578 N N . THR A 1 72 ? -2.963 3.322 14.500 1.00 85.81 72 THR A N 1
ATOM 579 C CA . THR A 1 72 ? -3.107 4.746 14.176 1.00 85.81 72 THR A CA 1
ATOM 580 C C . THR A 1 72 ? -4.399 5.035 13.417 1.00 85.81 72 THR A C 1
ATOM 582 O O . THR A 1 72 ? -5.077 6.004 13.745 1.00 85.81 72 THR A O 1
ATOM 585 N N . ILE A 1 73 ? -4.788 4.180 12.469 1.00 84.94 73 ILE A N 1
ATOM 586 C CA . ILE A 1 73 ? -6.088 4.265 11.787 1.00 84.94 73 ILE A CA 1
ATOM 587 C C . ILE A 1 73 ? -7.225 4.138 12.806 1.00 84.94 73 ILE A C 1
ATOM 589 O O . ILE A 1 73 ? -8.135 4.966 12.818 1.00 84.94 73 ILE A O 1
ATOM 593 N N . TYR A 1 74 ? -7.142 3.160 13.711 1.00 86.12 74 TYR A N 1
ATOM 594 C CA . TYR A 1 74 ? -8.126 2.984 14.777 1.00 86.12 74 TYR A CA 1
ATOM 595 C C . TYR A 1 74 ? -8.219 4.211 15.694 1.00 86.12 74 TYR A C 1
ATOM 597 O O . TYR A 1 74 ? -9.317 4.692 15.964 1.00 86.12 74 TYR A O 1
ATOM 605 N N . ASP A 1 75 ? -7.084 4.766 16.128 1.00 86.00 75 ASP A N 1
ATOM 606 C CA . ASP A 1 75 ? -7.045 5.973 16.958 1.00 86.00 75 ASP A CA 1
ATOM 607 C C . ASP A 1 75 ? -7.694 7.177 16.250 1.00 86.00 75 ASP A C 1
ATOM 609 O O . ASP A 1 75 ? -8.352 7.990 16.900 1.00 86.00 75 ASP A O 1
ATOM 613 N N . LEU A 1 76 ? -7.516 7.304 14.930 1.00 86.19 76 LEU A N 1
ATOM 614 C CA . LEU A 1 76 ? -8.120 8.372 14.126 1.00 86.19 76 LEU A CA 1
ATOM 615 C C . LEU A 1 76 ? -9.636 8.191 13.985 1.00 86.19 76 LEU A C 1
ATOM 617 O O . LEU A 1 76 ? -10.381 9.148 14.200 1.00 86.19 76 LEU A O 1
ATOM 621 N N . HIS A 1 77 ? -10.099 6.967 13.714 1.00 83.25 77 HIS A N 1
ATOM 622 C CA . HIS A 1 77 ? -11.529 6.647 13.699 1.00 83.25 77 HIS A CA 1
ATOM 623 C C . HIS A 1 77 ? -12.179 6.861 15.069 1.00 83.25 77 HIS A C 1
ATOM 625 O O . HIS A 1 77 ? -13.265 7.429 15.144 1.00 83.25 77 HIS A O 1
ATOM 631 N N . LYS A 1 78 ? -11.500 6.485 16.161 1.00 87.25 78 LYS A N 1
ATOM 632 C CA . LYS A 1 78 ? -11.970 6.717 17.535 1.00 87.25 78 LYS A CA 1
ATOM 633 C C . LYS A 1 78 ? -12.117 8.207 17.858 1.00 87.25 78 LYS A C 1
ATOM 635 O O . LYS A 1 78 ? -12.953 8.579 18.673 1.00 87.25 78 LYS A O 1
ATOM 640 N N . LYS A 1 79 ? -11.314 9.061 17.219 1.00 86.31 79 LYS A N 1
ATOM 641 C CA . LYS A 1 79 ? -11.398 10.526 17.321 1.00 86.31 79 LYS A CA 1
ATOM 642 C C . LYS A 1 79 ? -12.392 11.147 16.325 1.00 86.31 79 LYS A C 1
ATOM 644 O O . LYS A 1 79 ? -12.420 12.368 16.208 1.00 86.31 79 LYS A O 1
ATOM 649 N N . SER A 1 80 ? -13.173 10.340 15.598 1.00 78.06 80 SER A N 1
ATOM 650 C CA . SER A 1 80 ? -14.106 10.768 14.540 1.00 78.06 80 SER A CA 1
ATOM 651 C C . SER A 1 80 ? -13.455 11.629 13.447 1.00 78.06 80 SER A C 1
ATOM 653 O O . SER A 1 80 ? -14.106 12.473 12.834 1.00 78.06 80 SER A O 1
ATOM 655 N N . GLN A 1 81 ? -12.157 11.437 13.194 1.00 78.44 81 GLN A N 1
ATOM 656 C CA . GLN A 1 81 ? -11.427 12.167 12.160 1.00 78.44 81 GLN A CA 1
ATOM 657 C C . GLN A 1 81 ? -11.364 11.356 10.863 1.00 78.44 81 GLN A C 1
ATOM 659 O O . GLN A 1 81 ? -11.144 10.147 10.876 1.00 78.44 81 GLN A O 1
ATOM 664 N N . SER A 1 82 ? -11.500 12.039 9.723 1.00 75.81 82 SER A N 1
ATOM 665 C CA . SER A 1 82 ? -11.332 11.428 8.402 1.00 75.81 82 SER A CA 1
ATOM 666 C C . SER A 1 82 ? -9.910 10.876 8.239 1.00 75.81 82 SER A C 1
ATOM 668 O O . SER A 1 82 ? -8.938 11.640 8.317 1.00 75.81 82 SER A O 1
ATOM 670 N N . VAL A 1 83 ? -9.774 9.584 7.944 1.00 78.44 83 VAL A N 1
ATOM 671 C CA . VAL A 1 83 ? -8.473 8.954 7.687 1.00 78.44 83 VAL A CA 1
ATOM 672 C C . VAL A 1 83 ? -8.045 9.238 6.247 1.00 78.44 83 VAL A C 1
ATOM 674 O O . VAL A 1 83 ? -8.241 8.439 5.339 1.00 78.44 83 VAL A O 1
ATOM 677 N N . THR A 1 84 ? -7.488 10.424 6.018 1.00 83.94 84 THR A N 1
ATOM 678 C CA . THR A 1 84 ? -6.894 10.793 4.725 1.00 83.94 84 THR A CA 1
ATOM 679 C C . THR A 1 84 ? -5.415 10.408 4.709 1.00 83.94 84 THR A C 1
ATOM 681 O O . THR A 1 84 ? -4.734 10.567 5.722 1.00 83.94 84 THR A O 1
ATOM 684 N N . MET A 1 85 ? -4.880 9.975 3.561 1.00 81.19 85 MET A N 1
ATOM 685 C CA . MET A 1 85 ? -3.472 9.557 3.448 1.00 81.19 85 MET A CA 1
ATOM 686 C C . MET A 1 85 ? -2.446 10.579 3.980 1.00 81.19 85 MET A C 1
ATOM 688 O O . MET A 1 85 ? -1.544 10.158 4.702 1.00 81.19 85 MET A O 1
ATOM 692 N N . PRO A 1 86 ? -2.567 11.901 3.721 1.00 83.06 86 PRO A N 1
ATOM 693 C CA . PRO A 1 86 ? -1.635 12.889 4.271 1.00 83.06 86 PRO A CA 1
ATOM 694 C C . PRO A 1 86 ? -1.699 12.970 5.801 1.00 83.06 86 PRO A C 1
ATOM 696 O O . PRO A 1 86 ? -0.668 12.953 6.467 1.00 83.06 86 PRO A O 1
ATOM 699 N N . LYS A 1 87 ? -2.913 12.961 6.367 1.00 84.69 87 LYS A N 1
ATOM 700 C CA . LYS A 1 87 ? -3.135 12.984 7.821 1.00 84.69 87 LYS A CA 1
ATOM 701 C C . LYS A 1 87 ? -2.590 11.727 8.491 1.00 84.69 87 LYS A C 1
ATOM 703 O O . LYS A 1 87 ? -1.989 11.805 9.559 1.00 84.69 87 LYS A O 1
ATOM 708 N N . LEU A 1 88 ? -2.775 10.570 7.855 1.00 84.62 88 LEU A N 1
ATOM 709 C CA . LEU A 1 88 ? -2.207 9.312 8.326 1.00 84.62 88 LEU A CA 1
ATOM 710 C C . LEU A 1 88 ? -0.675 9.371 8.301 1.00 84.62 88 LEU A C 1
ATOM 712 O O . LEU A 1 88 ? -0.038 9.018 9.287 1.00 84.62 88 LEU A O 1
ATOM 716 N N . GLN A 1 89 ? -0.082 9.889 7.225 1.00 83.75 89 GLN A N 1
ATOM 717 C CA . GLN A 1 89 ? 1.367 10.039 7.118 1.00 83.75 89 GLN A CA 1
ATOM 718 C C . GLN A 1 89 ? 1.927 11.006 8.175 1.00 83.75 89 GLN A C 1
ATOM 720 O O . GLN A 1 89 ? 2.953 10.716 8.782 1.00 83.75 89 GLN A O 1
ATOM 725 N N . GLU A 1 90 ? 1.256 12.127 8.444 1.00 85.56 90 GLU A N 1
ATOM 726 C CA . GLU A 1 90 ? 1.615 13.039 9.537 1.00 85.56 90 GLU A CA 1
ATOM 727 C C . GLU A 1 90 ? 1.523 12.363 10.908 1.00 85.56 90 GLU A C 1
ATOM 729 O O . GLU A 1 90 ? 2.423 12.510 11.735 1.00 85.56 90 GLU A O 1
ATOM 734 N N . ALA A 1 91 ? 0.455 11.603 11.156 1.00 84.19 91 ALA A N 1
ATOM 735 C CA . ALA A 1 91 ? 0.266 10.882 12.410 1.00 84.19 91 ALA A CA 1
ATOM 736 C C . ALA A 1 91 ? 1.326 9.786 12.618 1.00 84.19 91 ALA A C 1
ATOM 738 O O . ALA A 1 91 ? 1.787 9.593 13.742 1.00 84.19 91 ALA A O 1
ATOM 739 N N . LEU A 1 92 ? 1.747 9.106 11.549 1.00 84.19 92 LEU A N 1
ATOM 740 C CA . LEU A 1 92 ? 2.804 8.093 11.589 1.00 84.19 92 LEU A CA 1
ATOM 741 C C . LEU A 1 92 ? 4.191 8.710 11.785 1.00 84.19 92 LEU A C 1
ATOM 743 O O . LEU A 1 92 ? 4.949 8.225 12.625 1.00 84.19 92 LEU A O 1
ATOM 747 N N . LYS A 1 93 ? 4.481 9.836 11.116 1.00 84.00 93 LYS A N 1
ATOM 748 C CA . LYS A 1 93 ? 5.709 10.615 11.351 1.00 84.00 93 LYS A CA 1
ATOM 749 C C . LYS A 1 93 ? 5.837 11.034 12.819 1.00 84.00 93 LYS A C 1
ATOM 751 O O . LYS A 1 93 ? 6.913 10.917 13.393 1.00 84.00 93 LYS A O 1
ATOM 756 N N . LYS A 1 94 ? 4.736 11.471 13.449 1.00 83.50 94 LYS A N 1
ATOM 757 C CA . LYS A 1 94 ? 4.698 11.841 14.880 1.00 83.50 94 LYS A CA 1
ATOM 758 C C . LYS A 1 94 ? 4.962 10.662 15.825 1.00 83.50 94 LYS A C 1
ATOM 760 O O . LYS A 1 94 ? 5.432 10.883 16.932 1.00 83.50 94 LYS A O 1
ATOM 765 N N . LYS A 1 95 ? 4.650 9.432 15.405 1.00 76.00 95 LYS A N 1
ATOM 766 C CA . LYS A 1 95 ? 4.847 8.191 16.176 1.00 76.00 95 LYS A CA 1
ATOM 767 C C . LYS A 1 95 ? 6.184 7.490 15.857 1.00 76.00 95 LYS A C 1
ATOM 769 O O . LYS A 1 95 ? 6.337 6.313 16.165 1.00 76.00 95 LYS A O 1
ATOM 774 N N . THR A 1 96 ? 7.137 8.213 15.260 1.00 65.00 96 THR A N 1
ATOM 775 C CA . THR A 1 96 ? 8.523 7.770 14.999 1.00 65.00 96 THR A CA 1
ATOM 776 C C . THR A 1 96 ? 8.682 6.726 13.883 1.00 65.00 96 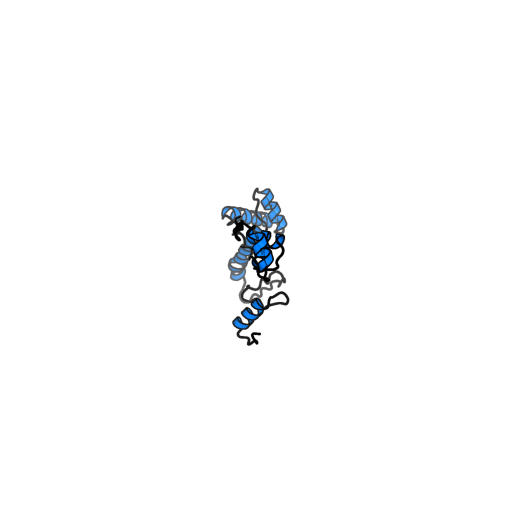THR A C 1
ATOM 778 O O . THR A 1 96 ? 9.732 6.100 13.772 1.00 65.00 96 THR A O 1
ATOM 781 N N . LEU A 1 97 ? 7.687 6.560 13.001 1.00 66.56 97 LEU A N 1
ATOM 782 C CA . LEU A 1 97 ? 7.825 5.731 11.798 1.00 66.56 97 LEU A CA 1
ATOM 783 C C . LEU A 1 97 ? 7.939 6.600 10.546 1.00 66.56 97 LEU A C 1
ATOM 785 O O . LEU A 1 97 ? 6.992 7.279 10.137 1.00 66.56 97 LEU A O 1
ATOM 789 N N . THR A 1 98 ? 9.098 6.533 9.893 1.00 67.56 98 THR A N 1
ATOM 790 C CA . THR A 1 98 ? 9.290 7.096 8.553 1.00 67.56 98 THR A CA 1
ATOM 791 C C . THR A 1 98 ? 8.820 6.074 7.530 1.00 67.56 98 THR A C 1
ATOM 793 O O . THR A 1 98 ? 9.605 5.300 6.993 1.00 67.56 98 THR A O 1
ATOM 796 N N . PHE A 1 99 ? 7.514 6.052 7.280 1.00 68.50 99 PHE A N 1
ATOM 797 C CA . PHE A 1 99 ? 6.930 5.152 6.295 1.00 68.50 99 PHE A CA 1
ATOM 798 C C . PHE A 1 99 ? 6.837 5.813 4.909 1.00 68.50 99 PHE A C 1
ATOM 800 O O . PHE A 1 99 ? 6.304 6.928 4.802 1.00 68.50 99 PHE A O 1
ATOM 807 N N . PRO A 1 100 ? 7.308 5.163 3.828 1.00 71.38 100 PRO A N 1
ATOM 808 C CA . PRO A 1 100 ? 7.095 5.641 2.466 1.00 71.38 100 PRO A CA 1
ATOM 809 C C . PRO A 1 100 ? 5.599 5.728 2.124 1.00 71.38 100 PRO A C 1
ATOM 811 O O . PRO A 1 100 ? 4.839 4.785 2.341 1.00 71.38 100 PRO A O 1
ATOM 814 N N . TYR A 1 101 ? 5.170 6.847 1.532 1.00 71.12 101 TYR A N 1
ATOM 815 C CA . TYR A 1 101 ? 3.762 7.100 1.181 1.00 71.12 101 TYR A CA 1
ATOM 816 C C . TYR A 1 101 ? 3.133 5.965 0.353 1.00 71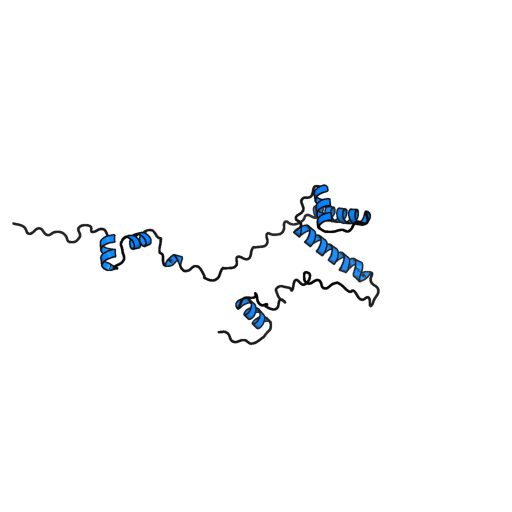.12 101 TYR A C 1
ATOM 818 O O . TYR A 1 101 ? 2.008 5.549 0.630 1.00 71.12 101 TYR A O 1
ATOM 826 N N . LEU A 1 102 ? 3.875 5.445 -0.634 1.00 66.19 102 LEU A N 1
ATOM 827 C CA . LEU A 1 102 ? 3.401 4.405 -1.554 1.00 66.19 102 LEU A CA 1
ATOM 828 C C . LEU A 1 102 ? 3.056 3.106 -0.828 1.00 66.19 102 LEU A C 1
ATOM 830 O O . LEU A 1 102 ? 1.952 2.600 -0.991 1.00 66.19 102 LEU A O 1
ATOM 834 N N . GLN A 1 103 ? 3.941 2.645 0.055 1.00 73.38 103 GLN A N 1
ATOM 835 C CA . GLN A 1 103 ? 3.695 1.451 0.861 1.00 73.38 103 GLN A CA 1
ATOM 836 C C . GLN A 1 103 ? 2.469 1.641 1.761 1.00 73.38 103 GLN A C 1
ATOM 838 O O . GLN A 1 103 ? 1.695 0.713 1.980 1.00 73.38 103 GLN A O 1
ATOM 843 N N . CYS A 1 104 ? 2.275 2.856 2.293 1.00 72.94 104 CYS A N 1
ATOM 844 C CA . CYS A 1 104 ? 1.180 3.142 3.226 1.00 72.94 104 CYS A CA 1
ATOM 845 C C . CYS A 1 104 ? -0.151 3.047 2.492 1.00 72.94 104 CYS A C 1
ATOM 847 O O . CYS A 1 104 ? -1.103 2.440 2.977 1.00 72.94 104 CYS A O 1
ATOM 849 N N . ARG A 1 105 ? -0.178 3.605 1.281 1.00 76.00 105 ARG A N 1
ATOM 850 C CA . ARG A 1 105 ? -1.315 3.552 0.374 1.00 76.00 105 ARG A CA 1
ATOM 851 C C . ARG A 1 105 ? -1.629 2.120 -0.055 1.00 76.00 105 ARG A C 1
ATOM 853 O O . ARG A 1 105 ? -2.777 1.712 0.066 1.00 76.00 105 ARG A O 1
ATOM 860 N N . GLU A 1 106 ? -0.635 1.363 -0.512 1.00 71.69 106 GLU A N 1
ATOM 861 C CA . GLU A 1 106 ? -0.800 -0.039 -0.927 1.00 71.69 106 GLU A CA 1
ATOM 862 C C . GLU A 1 106 ? -1.382 -0.891 0.203 1.00 71.69 106 GLU A C 1
ATOM 864 O O . GLU A 1 106 ? -2.375 -1.593 0.012 1.00 71.69 106 GLU A O 1
ATOM 869 N N . GLN A 1 107 ? -0.827 -0.763 1.410 1.00 75.06 107 GLN A N 1
ATOM 870 C CA . GLN A 1 107 ? -1.278 -1.539 2.557 1.00 75.06 107 GLN A CA 1
ATOM 871 C C . GLN A 1 107 ? -2.692 -1.149 3.018 1.00 75.06 107 GLN A C 1
ATOM 873 O O . GLN A 1 107 ? -3.466 -2.026 3.406 1.00 75.06 107 GLN A O 1
ATOM 878 N N . CYS A 1 108 ? -3.053 0.138 2.946 1.00 76.25 108 CYS A N 1
ATOM 879 C CA . CYS A 1 108 ? -4.408 0.601 3.256 1.00 76.25 108 CYS A CA 1
ATOM 880 C C . CYS A 1 108 ? -5.437 0.117 2.227 1.00 76.25 108 CYS A C 1
ATOM 882 O O . CYS A 1 108 ? -6.532 -0.278 2.618 1.00 76.25 108 CYS A O 1
ATOM 884 N N . ILE A 1 109 ? -5.094 0.110 0.932 1.00 74.81 109 ILE A N 1
ATOM 885 C CA . ILE A 1 109 ? -5.958 -0.444 -0.124 1.00 74.81 109 ILE A CA 1
ATOM 886 C C . ILE A 1 109 ? -6.201 -1.931 0.135 1.00 74.81 109 ILE A C 1
ATOM 888 O O . ILE A 1 109 ? -7.344 -2.380 0.118 1.00 74.81 109 ILE A O 1
ATOM 892 N N . TYR A 1 110 ? -5.135 -2.673 0.440 1.00 77.94 110 TYR A N 1
ATOM 893 C CA . TYR A 1 110 ? -5.217 -4.094 0.752 1.00 77.94 110 TYR A CA 1
ATOM 894 C C . TYR A 1 110 ? -6.133 -4.370 1.958 1.00 77.94 110 TYR A C 1
ATOM 896 O O . TYR A 1 110 ? -7.040 -5.191 1.861 1.00 77.94 110 TYR A O 1
ATOM 904 N N . TRP A 1 111 ? -5.979 -3.635 3.067 1.00 78.94 111 TRP A N 1
ATOM 905 C CA . TRP A 1 111 ? -6.873 -3.791 4.225 1.00 78.94 111 TRP A CA 1
ATOM 906 C C . TRP A 1 111 ? -8.313 -3.359 3.951 1.00 78.94 111 TRP A C 1
ATOM 908 O O . TRP A 1 111 ? -9.237 -3.969 4.482 1.00 78.94 111 TRP A O 1
ATOM 918 N N . GLY A 1 112 ? -8.521 -2.327 3.131 1.00 81.19 112 GLY A N 1
ATOM 919 C CA . GLY A 1 112 ? -9.857 -1.929 2.693 1.00 81.19 112 GLY A CA 1
ATOM 920 C C . GLY A 1 112 ? -10.547 -3.039 1.899 1.00 81.19 112 GLY A C 1
ATOM 921 O O . GLY A 1 112 ? -11.725 -3.311 2.124 1.00 81.19 112 GLY A O 1
ATOM 922 N N . PHE A 1 113 ? -9.800 -3.727 1.033 1.00 77.69 113 PHE A N 1
ATOM 923 C CA . PHE A 1 113 ? -10.293 -4.884 0.292 1.00 77.69 113 PHE A CA 1
ATOM 924 C C . PHE A 1 113 ? -10.597 -6.083 1.204 1.00 77.69 113 PHE A C 1
ATOM 926 O O . PHE A 1 113 ? -11.668 -6.671 1.077 1.00 77.69 113 PHE A O 1
ATOM 933 N N . GLU A 1 114 ? -9.718 -6.416 2.157 1.00 79.69 114 GLU A N 1
ATOM 934 C CA . GLU A 1 114 ? -9.984 -7.472 3.151 1.00 79.69 114 GLU A CA 1
ATOM 935 C C . GLU A 1 114 ? -11.238 -7.162 3.976 1.00 79.69 114 GLU A C 1
ATOM 937 O O . GLU A 1 114 ? -12.111 -8.013 4.125 1.00 79.69 114 GLU A O 1
ATOM 942 N N . TRP A 1 115 ? -11.392 -5.925 4.457 1.00 84.94 115 TRP A N 1
ATOM 943 C CA . TRP A 1 115 ? -12.604 -5.512 5.165 1.00 84.94 115 TRP A CA 1
ATOM 944 C C . TRP A 1 115 ? -13.853 -5.629 4.282 1.00 84.94 115 TRP A C 1
ATOM 946 O O . TRP A 1 115 ? -14.883 -6.133 4.734 1.00 84.94 115 TRP A O 1
ATOM 956 N N . PHE A 1 116 ? -13.766 -5.204 3.021 1.00 80.00 116 PHE A N 1
ATOM 957 C CA . PHE A 1 116 ? -14.873 -5.305 2.076 1.00 80.00 116 PHE A CA 1
ATOM 958 C C . PHE A 1 116 ? -15.290 -6.769 1.873 1.00 80.00 116 PHE A C 1
ATOM 960 O O . PHE A 1 116 ? -16.459 -7.107 2.052 1.00 80.00 116 PHE A O 1
ATOM 967 N N . ARG A 1 117 ? -14.327 -7.651 1.584 1.00 81.44 117 ARG A N 1
ATOM 968 C CA . ARG A 1 117 ? -14.569 -9.073 1.318 1.00 81.44 117 ARG A CA 1
ATOM 969 C C . ARG A 1 117 ? -15.024 -9.847 2.556 1.00 81.44 117 ARG A C 1
ATOM 971 O O . ARG A 1 117 ? -15.987 -10.601 2.472 1.00 81.44 117 ARG A O 1
ATOM 978 N N . ASP A 1 118 ? -14.346 -9.658 3.685 1.00 84.69 118 ASP A N 1
ATOM 979 C CA . ASP A 1 118 ? -14.464 -10.545 4.851 1.00 84.69 118 ASP A CA 1
ATOM 980 C C . ASP A 1 118 ? -15.401 -9.989 5.928 1.00 84.69 118 ASP A C 1
ATOM 982 O O . ASP A 1 118 ? -15.896 -10.735 6.770 1.00 84.69 118 ASP A O 1
ATOM 986 N N . THR A 1 119 ? -15.666 -8.678 5.925 1.00 84.50 119 THR A N 1
ATOM 987 C CA . THR A 1 119 ? -16.547 -8.042 6.916 1.00 84.50 119 THR A CA 1
ATOM 988 C C . THR A 1 119 ? -17.818 -7.481 6.301 1.00 84.50 119 THR A C 1
ATOM 990 O O . THR A 1 119 ? -18.889 -7.702 6.862 1.00 84.50 119 THR A O 1
ATOM 993 N N . LEU A 1 120 ? -17.728 -6.739 5.193 1.00 85.88 120 LEU A N 1
ATOM 994 C CA . LEU A 1 120 ? -18.891 -6.066 4.617 1.00 85.88 120 LEU A CA 1
ATOM 995 C C . LEU A 1 120 ? -19.797 -7.051 3.867 1.00 85.88 120 LEU A C 1
ATOM 997 O O . LEU A 1 120 ? -20.977 -7.137 4.198 1.00 85.88 120 LEU A O 1
ATOM 1001 N N . ILE A 1 121 ? -19.253 -7.817 2.911 1.00 87.31 121 ILE A N 1
ATOM 1002 C CA . ILE A 1 121 ? -20.032 -8.766 2.092 1.00 87.31 121 ILE A CA 1
ATOM 1003 C C . ILE A 1 121 ? -20.819 -9.776 2.948 1.00 87.31 121 ILE A C 1
ATOM 1005 O O . ILE A 1 121 ? -22.017 -9.914 2.712 1.00 87.31 121 ILE A O 1
ATOM 1009 N N . PRO A 1 122 ? -20.241 -10.432 3.975 1.00 90.31 122 PRO A N 1
ATOM 1010 C CA . PRO A 1 122 ? -20.980 -11.425 4.761 1.00 90.31 122 PRO A CA 1
ATOM 1011 C C . PRO A 1 122 ? -22.072 -10.826 5.654 1.00 90.31 122 PRO A C 1
ATOM 1013 O O . PRO A 1 122 ? -22.965 -11.543 6.095 1.00 90.31 122 PRO A O 1
ATOM 1016 N N . LYS A 1 123 ? -21.990 -9.525 5.960 1.00 89.81 123 LYS A N 1
ATOM 1017 C CA . LYS A 1 123 ? -22.970 -8.812 6.795 1.00 89.81 123 LYS A CA 1
ATOM 1018 C C . LYS A 1 123 ? -24.071 -8.141 5.978 1.00 89.81 123 LYS A C 1
ATOM 1020 O O . LYS A 1 123 ? -25.035 -7.651 6.564 1.00 89.81 123 LYS A O 1
ATOM 1025 N N . LEU A 1 124 ? -23.928 -8.082 4.655 1.00 89.25 124 LEU A N 1
ATOM 1026 C CA . LEU A 1 124 ? -24.940 -7.519 3.772 1.00 89.25 124 LEU A CA 1
ATOM 1027 C C . LEU A 1 124 ? -26.097 -8.515 3.600 1.00 89.25 124 LEU A C 1
ATOM 1029 O O . LEU A 1 124 ? -25.855 -9.706 3.392 1.00 89.25 124 LEU A O 1
ATOM 1033 N N . PRO A 1 125 ? -27.359 -8.055 3.661 1.00 91.19 125 PRO A N 1
ATOM 1034 C CA . PRO A 1 125 ? -28.493 -8.920 3.390 1.00 91.19 125 PRO A CA 1
ATOM 1035 C C . PRO A 1 125 ? -28.469 -9.413 1.931 1.00 91.19 125 PRO A C 1
ATOM 1037 O O . PRO A 1 125 ? -27.919 -8.732 1.052 1.00 91.19 125 PRO A O 1
ATOM 1040 N N . PRO A 1 126 ? -29.081 -10.577 1.640 1.00 89.31 126 PRO A N 1
ATOM 1041 C CA . PRO A 1 126 ? -29.227 -11.063 0.272 1.00 89.31 126 PRO A CA 1
ATOM 1042 C C . PRO A 1 126 ? -29.857 -9.994 -0.630 1.00 89.31 126 PRO A C 1
ATOM 1044 O O . PRO A 1 126 ? -30.697 -9.223 -0.174 1.00 89.31 126 PRO A O 1
ATOM 1047 N N . GLN A 1 127 ? -29.468 -9.961 -1.909 1.00 89.44 127 GLN A N 1
ATOM 1048 C CA . GLN A 1 127 ? -29.983 -9.008 -2.912 1.00 89.44 127 GLN A CA 1
ATOM 1049 C C . GLN A 1 127 ? -29.641 -7.527 -2.646 1.00 89.44 127 GLN A C 1
ATOM 1051 O O . GLN A 1 127 ? -30.276 -6.629 -3.196 1.00 89.44 127 GLN A O 1
ATOM 1056 N N . SER A 1 128 ? -28.610 -7.253 -1.847 1.00 88.44 128 SER A N 1
ATOM 1057 C CA . SER A 1 128 ? -28.074 -5.897 -1.707 1.00 88.44 128 SER A CA 1
ATOM 1058 C C . SER A 1 128 ? -27.346 -5.438 -2.974 1.00 88.44 128 SER A C 1
ATOM 1060 O O . SER A 1 128 ? -26.568 -6.192 -3.559 1.00 88.44 128 SER A O 1
ATOM 1062 N N . VAL A 1 129 ? -27.545 -4.176 -3.362 1.00 87.06 129 VAL A N 1
ATOM 1063 C CA . VAL A 1 129 ? -26.817 -3.534 -4.466 1.00 87.06 129 VAL A CA 1
ATOM 1064 C C . VAL A 1 129 ? -25.704 -2.664 -3.892 1.00 87.06 129 VAL A C 1
ATOM 1066 O O . VAL A 1 129 ? -25.961 -1.753 -3.108 1.00 87.06 129 VAL A O 1
ATOM 1069 N N . ILE A 1 130 ? -24.463 -2.935 -4.294 1.00 84.62 130 ILE A N 1
ATOM 1070 C CA . ILE A 1 130 ? -23.297 -2.121 -3.940 1.00 84.62 130 ILE A CA 1
ATOM 1071 C C . ILE A 1 130 ? -22.985 -1.215 -5.130 1.00 84.62 130 ILE A C 1
ATOM 1073 O O . ILE A 1 130 ? -22.637 -1.699 -6.204 1.00 84.62 130 ILE A O 1
ATOM 1077 N N . VAL A 1 131 ? -23.094 0.098 -4.933 1.00 80.44 131 VAL A N 1
ATOM 1078 C CA . VAL A 1 131 ? -22.678 1.098 -5.922 1.00 80.44 131 VAL A CA 1
ATOM 1079 C C . VAL A 1 131 ? -21.361 1.703 -5.451 1.00 80.44 131 VAL A C 1
ATOM 1081 O O . VAL A 1 131 ? -21.325 2.418 -4.453 1.00 80.44 131 VAL A O 1
ATOM 1084 N N . MET A 1 132 ? -20.275 1.385 -6.152 1.00 74.19 132 MET A N 1
ATOM 1085 C CA . MET A 1 132 ? -18.964 2.014 -5.971 1.00 74.19 132 MET A CA 1
ATOM 1086 C C . MET A 1 132 ? -18.758 3.069 -7.056 1.00 74.19 132 MET A C 1
ATOM 1088 O O . MET A 1 132 ? -19.227 2.896 -8.184 1.00 74.19 132 MET A O 1
ATOM 1092 N N . ASP A 1 133 ? -18.069 4.162 -6.735 1.00 71.50 133 ASP A N 1
ATOM 1093 C CA . ASP A 1 133 ? -17.714 5.151 -7.742 1.00 71.50 133 ASP A CA 1
ATOM 1094 C C . ASP A 1 133 ? -16.684 4.560 -8.714 1.00 71.50 133 ASP A C 1
ATOM 1096 O O . ASP A 1 133 ? -15.634 4.048 -8.328 1.00 71.50 133 ASP A O 1
ATOM 1100 N N . ASN A 1 134 ? -16.974 4.622 -10.013 1.00 60.94 134 ASN A N 1
ATOM 1101 C CA . ASN A 1 134 ? -15.979 4.304 -11.028 1.00 60.94 134 ASN A CA 1
ATOM 1102 C C . ASN A 1 134 ? -15.094 5.532 -11.251 1.00 60.94 134 ASN A C 1
ATOM 1104 O O . ASN A 1 134 ? -15.311 6.313 -12.180 1.00 60.94 134 ASN A O 1
ATOM 1108 N N . ALA A 1 135 ? -14.119 5.737 -10.370 1.00 52.38 135 ALA A N 1
ATOM 1109 C CA . ALA A 1 135 ? -13.159 6.808 -10.558 1.00 52.38 135 ALA A CA 1
ATOM 1110 C C . ALA A 1 135 ? -12.110 6.385 -11.614 1.00 52.38 135 ALA A C 1
ATOM 1112 O O . ALA A 1 135 ? -11.518 5.311 -11.477 1.00 52.38 135 ALA A O 1
ATOM 1113 N N . PRO A 1 136 ? -11.812 7.207 -12.641 1.00 51.66 136 PRO A N 1
ATOM 1114 C CA . PRO A 1 136 ? -10.928 6.837 -13.761 1.00 51.66 136 PRO A CA 1
ATOM 1115 C C . PRO A 1 136 ? -9.517 6.371 -13.367 1.00 51.66 136 PRO A C 1
ATOM 1117 O O . PRO A 1 136 ? -8.804 5.791 -14.175 1.00 51.66 136 PRO A O 1
ATOM 1120 N N . TYR A 1 137 ? -9.090 6.644 -12.133 1.00 58.59 137 TYR A N 1
ATOM 1121 C CA . TYR A 1 137 ? -7.787 6.257 -11.591 1.00 58.59 137 TYR A CA 1
ATOM 1122 C C . TYR A 1 137 ? -7.780 4.887 -10.883 1.00 58.59 137 TYR A C 1
ATOM 1124 O O . TYR A 1 137 ? -6.711 4.407 -10.497 1.00 58.59 137 TYR A O 1
ATOM 1132 N N . HIS A 1 138 ? -8.941 4.252 -10.697 1.00 50.41 138 HIS A N 1
ATOM 1133 C CA . HIS A 1 138 ? -9.072 2.904 -10.132 1.00 50.41 138 HIS A CA 1
ATOM 1134 C C . HIS A 1 138 ? -9.056 1.796 -11.189 1.00 50.41 138 HIS A C 1
ATOM 1136 O O . HIS A 1 138 ? -8.785 0.644 -10.861 1.00 50.41 138 HIS A O 1
ATOM 1142 N N . SER A 1 139 ? -9.256 2.135 -12.461 1.00 52.16 139 SER A N 1
ATOM 1143 C CA . SER A 1 139 ? -9.152 1.218 -13.595 1.00 52.16 139 SER A CA 1
ATOM 1144 C C . SER A 1 139 ? -7.694 1.063 -14.042 1.00 52.16 139 SER A C 1
ATOM 1146 O O . SER A 1 139 ? -7.309 1.422 -15.153 1.00 52.16 139 SER A O 1
ATOM 1148 N N . HIS A 1 140 ? -6.856 0.490 -13.172 1.00 54.56 140 HIS A N 1
ATOM 1149 C CA . HIS A 1 140 ? -5.674 -0.207 -13.675 1.00 54.56 140 HIS A CA 1
ATOM 1150 C C . HIS A 1 140 ? -6.186 -1.437 -14.421 1.00 54.56 140 HIS A C 1
ATOM 1152 O O . HIS A 1 140 ? -6.519 -2.446 -13.810 1.00 54.56 140 HIS A O 1
ATOM 1158 N N . LEU A 1 141 ? -6.315 -1.321 -15.741 1.00 57.22 141 LEU A N 1
ATOM 1159 C CA . LEU A 1 141 ? -6.466 -2.494 -16.590 1.00 57.22 141 LEU A CA 1
ATOM 1160 C C . LEU A 1 141 ? -5.247 -3.381 -16.343 1.00 57.22 141 LEU A C 1
ATOM 1162 O O . LEU A 1 141 ? -4.116 -2.878 -16.366 1.00 57.22 141 LEU A O 1
ATOM 1166 N N . ASP A 1 142 ? -5.473 -4.674 -16.103 1.00 57.31 142 ASP A N 1
ATOM 1167 C CA . ASP A 1 142 ? -4.382 -5.640 -16.103 1.00 57.31 142 ASP A CA 1
ATOM 1168 C C . ASP A 1 142 ? -3.556 -5.432 -17.380 1.00 57.31 142 ASP A C 1
ATOM 1170 O O . ASP A 1 142 ? -4.138 -5.232 -18.455 1.00 57.31 142 ASP A O 1
ATOM 1174 N N . PRO A 1 143 ? -2.214 -5.477 -17.310 1.00 60.34 143 PRO A N 1
ATOM 1175 C CA . PRO A 1 143 ? -1.371 -5.330 -18.496 1.00 60.34 143 PRO A CA 1
ATOM 1176 C C . PRO A 1 143 ? -1.813 -6.257 -19.636 1.00 60.34 143 PRO A C 1
ATOM 1178 O O . PRO A 1 143 ? -1.713 -5.904 -20.807 1.00 60.34 143 PRO A O 1
ATOM 1181 N N . ASP A 1 144 ? -2.368 -7.411 -19.266 1.00 58.47 144 ASP A N 1
ATOM 1182 C CA . ASP A 1 144 ? -2.877 -8.442 -20.154 1.00 58.47 144 ASP A CA 1
ATOM 1183 C C . ASP A 1 144 ? -4.240 -8.164 -20.797 1.00 58.47 144 ASP A C 1
ATOM 1185 O O . ASP A 1 144 ? -4.518 -8.746 -21.849 1.00 58.47 144 ASP A O 1
ATOM 1189 N N . SER A 1 145 ? -5.084 -7.327 -20.189 1.00 62.84 145 SER A N 1
ATOM 1190 C CA . SER A 1 145 ? -6.411 -6.952 -20.708 1.00 62.84 145 SER A CA 1
ATOM 1191 C C . SER A 1 145 ? -6.422 -5.567 -21.356 1.00 62.84 145 SER A C 1
ATOM 1193 O O . SER A 1 145 ? -7.420 -5.154 -21.951 1.00 62.84 145 SER A O 1
ATOM 1195 N N . ARG A 1 146 ? -5.303 -4.842 -21.273 1.00 69.94 146 ARG A N 1
ATOM 1196 C CA . ARG A 1 146 ? -5.164 -3.501 -21.825 1.00 69.94 146 ARG A CA 1
ATOM 1197 C C . ARG A 1 146 ? -5.237 -3.523 -23.353 1.00 69.94 146 ARG A C 1
ATOM 1199 O O . ARG A 1 146 ? -4.338 -4.016 -24.030 1.00 69.94 146 ARG A O 1
ATOM 1206 N N . VAL A 1 147 ? -6.281 -2.895 -23.888 1.00 79.75 147 VAL A N 1
ATOM 1207 C CA . VAL A 1 147 ? -6.378 -2.577 -25.316 1.00 79.75 147 VAL A CA 1
ATOM 1208 C C . VAL A 1 147 ? -5.301 -1.536 -25.666 1.00 79.75 147 VAL A C 1
ATOM 1210 O O . VAL A 1 147 ? -5.120 -0.573 -24.908 1.00 79.75 147 VAL A O 1
ATOM 1213 N N . PRO A 1 148 ? -4.563 -1.701 -26.779 1.00 83.25 148 PRO A N 1
ATOM 1214 C CA . PRO A 1 148 ? -3.602 -0.709 -27.235 1.00 83.25 148 PRO A CA 1
ATOM 1215 C C . PRO A 1 148 ? -4.268 0.657 -27.426 1.00 83.25 148 PRO A C 1
ATOM 1217 O O . PRO A 1 148 ? -5.401 0.749 -27.895 1.00 83.25 148 PRO A O 1
ATOM 1220 N N . ASN A 1 149 ? -3.565 1.728 -27.066 1.00 81.06 149 ASN A N 1
ATOM 1221 C CA . ASN A 1 149 ? -4.051 3.100 -27.233 1.00 81.06 149 ASN A CA 1
ATOM 1222 C C . ASN A 1 149 ? -3.138 3.896 -28.177 1.00 81.06 149 ASN A C 1
ATOM 1224 O O . ASN A 1 149 ? -2.180 3.357 -28.726 1.00 81.06 149 ASN A O 1
ATOM 1228 N N . THR A 1 150 ? -3.412 5.189 -28.363 1.00 77.38 150 THR A N 1
ATOM 1229 C CA . THR A 1 150 ? -2.645 6.070 -29.264 1.00 77.38 150 THR A CA 1
ATOM 1230 C C . THR A 1 150 ? -1.160 6.206 -28.909 1.00 77.38 150 THR A C 1
ATOM 1232 O O . THR A 1 150 ? -0.377 6.607 -29.764 1.00 77.38 150 THR A O 1
ATOM 1235 N N . ASN A 1 151 ? -0.757 5.846 -27.685 1.00 80.50 151 ASN A N 1
ATOM 1236 C CA . ASN A 1 151 ? 0.639 5.836 -27.244 1.00 80.50 151 ASN A CA 1
ATOM 1237 C C . ASN A 1 151 ? 1.297 4.445 -27.337 1.00 80.50 151 ASN A C 1
ATOM 1239 O O . ASN A 1 151 ? 2.478 4.320 -27.010 1.00 80.50 151 ASN A O 1
ATOM 1243 N N . SER A 1 152 ? 0.566 3.399 -27.737 1.00 84.56 152 SER A N 1
ATOM 1244 C CA . SER A 1 152 ? 1.127 2.056 -27.905 1.00 84.56 152 SER A CA 1
ATOM 1245 C C . SER A 1 152 ? 1.944 1.946 -29.191 1.00 84.56 152 SER A C 1
ATOM 1247 O O . SER A 1 152 ? 1.592 2.489 -30.237 1.00 84.56 152 SER A O 1
ATOM 1249 N N . ASN A 1 153 ? 3.060 1.226 -29.117 1.00 86.56 153 ASN A N 1
ATOM 1250 C CA . ASN A 1 153 ? 3.927 0.994 -30.272 1.00 86.56 153 ASN A CA 1
ATOM 1251 C C . ASN A 1 153 ? 3.388 -0.143 -31.169 1.00 86.56 153 ASN A C 1
ATOM 1253 O O . ASN A 1 153 ? 2.545 -0.944 -30.763 1.00 86.56 153 ASN A O 1
ATOM 1257 N N . LYS A 1 154 ? 3.903 -0.246 -32.406 1.00 85.62 154 LYS A N 1
ATOM 1258 C CA . LYS A 1 154 ? 3.490 -1.280 -33.379 1.00 85.62 154 LYS A CA 1
ATOM 1259 C C . LYS A 1 154 ? 3.649 -2.703 -32.816 1.00 85.62 154 LYS A C 1
ATOM 1261 O O . LYS A 1 154 ? 2.821 -3.562 -33.110 1.00 85.62 154 LYS A O 1
ATOM 1266 N N . SER A 1 155 ? 4.674 -2.952 -31.997 1.00 84.31 155 SER A N 1
ATOM 1267 C CA . SER A 1 155 ? 4.914 -4.253 -31.353 1.00 84.31 155 SER A CA 1
ATOM 1268 C C . SER A 1 155 ? 3.848 -4.622 -30.316 1.00 84.31 155 SER A C 1
ATOM 1270 O O . SER A 1 155 ? 3.374 -5.749 -30.305 1.00 84.31 155 SER A O 1
ATOM 1272 N N . GLU A 1 156 ? 3.422 -3.678 -29.479 1.00 83.06 156 GLU A N 1
ATOM 1273 C CA . GLU A 1 156 ? 2.350 -3.880 -28.497 1.00 83.06 156 GLU A CA 1
ATOM 1274 C C . GLU A 1 156 ? 1.011 -4.117 -29.195 1.00 83.06 156 GLU A C 1
ATOM 1276 O O . GLU A 1 156 ? 0.255 -5.003 -28.806 1.00 83.06 156 GLU A O 1
ATOM 1281 N N . ILE A 1 157 ? 0.739 -3.352 -30.257 1.00 86.94 157 ILE A N 1
ATOM 1282 C CA . ILE A 1 157 ? -0.490 -3.487 -31.044 1.00 86.94 157 ILE A CA 1
ATOM 1283 C C . ILE A 1 157 ? -0.539 -4.856 -31.731 1.00 86.94 157 ILE A C 1
ATOM 1285 O O . ILE A 1 157 ? -1.550 -5.545 -31.646 1.00 86.94 157 ILE A O 1
ATOM 1289 N N . SER A 1 158 ? 0.555 -5.279 -32.370 1.00 85.56 158 SER A N 1
ATOM 1290 C CA . SER A 1 158 ? 0.632 -6.597 -33.018 1.00 85.56 158 SER A CA 1
ATOM 1291 C C . SER A 1 158 ? 0.489 -7.749 -32.026 1.00 85.56 158 SER A C 1
ATOM 1293 O O . SER A 1 158 ? -0.323 -8.638 -32.264 1.00 85.56 158 SER A O 1
ATOM 1295 N N . ALA A 1 159 ? 1.191 -7.704 -30.891 1.00 85.94 159 ALA A N 1
ATOM 1296 C CA . ALA A 1 159 ? 1.075 -8.727 -29.851 1.00 85.94 159 ALA A CA 1
ATOM 1297 C C . ALA A 1 159 ? -0.361 -8.844 -29.306 1.00 85.94 159 ALA A C 1
ATOM 1299 O O . ALA A 1 159 ? -0.859 -9.948 -29.078 1.00 85.94 159 ALA A O 1
ATOM 1300 N N . TRP A 1 160 ? -1.057 -7.716 -29.133 1.00 86.62 160 TRP A N 1
ATOM 1301 C CA . TRP A 1 160 ? -2.459 -7.717 -28.716 1.00 86.62 160 TRP A CA 1
ATOM 1302 C C . TRP A 1 160 ? -3.399 -8.280 -29.793 1.00 86.62 160 TRP A C 1
ATOM 1304 O O . TRP A 1 160 ? -4.322 -9.021 -29.453 1.00 86.62 160 TRP A O 1
ATOM 1314 N N . LEU A 1 161 ? -3.164 -7.974 -31.076 1.00 86.88 161 LEU A N 1
ATOM 1315 C CA . LEU A 1 161 ? -3.952 -8.504 -32.199 1.00 86.88 161 LEU A CA 1
ATOM 1316 C C . LEU A 1 161 ? -3.793 -10.023 -32.337 1.00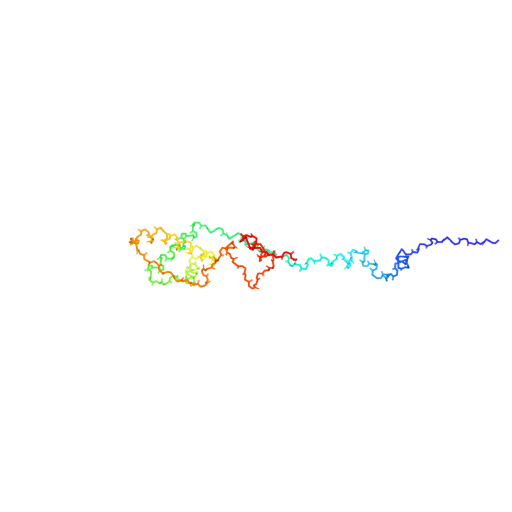 86.88 161 LEU A C 1
ATOM 1318 O O . LEU A 1 161 ? -4.792 -10.720 -32.495 1.00 86.88 161 LEU A O 1
ATOM 1322 N N . GLU A 1 162 ? -2.570 -10.543 -32.200 1.00 86.69 162 GLU A N 1
ATOM 1323 C CA . GLU A 1 162 ? -2.308 -11.989 -32.191 1.00 86.69 162 GLU A CA 1
ATOM 1324 C C . GLU A 1 162 ? -3.008 -12.676 -31.012 1.00 86.69 162 GLU A C 1
ATOM 1326 O O . GLU A 1 162 ? -3.709 -13.669 -31.202 1.00 86.69 162 GLU A O 1
ATOM 1331 N N . LYS A 1 163 ? -2.897 -12.106 -29.803 1.00 85.50 163 LYS A N 1
ATOM 1332 C CA . LYS A 1 163 ? -3.573 -12.614 -28.596 1.00 85.50 163 LYS A CA 1
ATOM 1333 C C . LYS A 1 163 ? -5.098 -12.599 -28.729 1.00 85.50 163 LYS A C 1
ATOM 1335 O O . LYS A 1 163 ? -5.767 -13.506 -28.245 1.00 85.50 163 LYS A O 1
ATOM 1340 N N . SER A 1 164 ? -5.641 -11.576 -29.384 1.00 84.75 164 SER A N 1
ATOM 1341 C CA . SER A 1 164 ? -7.083 -11.400 -29.593 1.00 84.75 164 SER A CA 1
ATOM 1342 C C . SER A 1 164 ? -7.605 -12.139 -30.832 1.00 84.75 164 SER A C 1
ATOM 1344 O O . SER A 1 164 ? -8.784 -12.018 -31.157 1.00 84.75 164 SER A O 1
ATOM 1346 N N . ASN A 1 165 ? -6.744 -12.900 -31.520 1.00 84.56 165 ASN A N 1
ATOM 1347 C CA . ASN A 1 165 ? -7.046 -13.633 -32.750 1.00 84.56 165 ASN A CA 1
ATOM 1348 C C . ASN A 1 165 ? -7.620 -12.745 -33.876 1.00 84.56 165 ASN A C 1
ATOM 1350 O O . ASN A 1 165 ? -8.512 -13.149 -34.624 1.00 84.56 165 ASN A O 1
ATOM 1354 N N . VAL A 1 166 ? -7.119 -11.512 -33.986 1.00 86.75 166 VAL A N 1
ATOM 1355 C CA . VAL A 1 166 ? -7.498 -10.555 -35.031 1.00 86.75 166 VAL A CA 1
ATOM 1356 C C . VAL A 1 166 ? -6.445 -10.583 -36.133 1.00 86.75 166 VAL A C 1
ATOM 1358 O O . VAL A 1 166 ? -5.270 -10.295 -35.904 1.00 86.75 166 VAL A O 1
ATOM 1361 N N . HIS A 1 167 ? -6.871 -10.915 -37.350 1.00 85.44 167 HIS A N 1
ATOM 1362 C CA . HIS A 1 167 ? -5.983 -10.967 -38.507 1.00 85.44 167 HIS A CA 1
ATOM 1363 C C . HIS A 1 167 ? -5.510 -9.564 -38.918 1.00 85.44 167 HIS A C 1
ATOM 1365 O O . HIS A 1 167 ? -6.314 -8.640 -39.046 1.00 85.44 167 HIS A O 1
ATOM 1371 N N . TYR A 1 168 ? -4.214 -9.417 -39.194 1.00 85.50 168 TYR A N 1
ATOM 1372 C CA . TYR A 1 168 ? -3.627 -8.188 -39.728 1.00 85.50 168 TYR A CA 1
ATOM 1373 C C . TYR A 1 168 ? -2.468 -8.504 -40.682 1.00 85.50 168 TYR A C 1
ATOM 1375 O O . TYR A 1 168 ? -1.835 -9.554 -40.583 1.00 85.50 168 TYR A O 1
ATOM 1383 N N . ASP A 1 169 ? -2.191 -7.588 -41.611 1.00 84.00 169 ASP A N 1
ATOM 1384 C CA . ASP A 1 169 ? -1.109 -7.735 -42.588 1.00 84.00 169 ASP A CA 1
ATOM 1385 C C . ASP A 1 169 ? 0.250 -7.378 -41.960 1.00 84.00 169 ASP A C 1
ATOM 1387 O O . ASP A 1 169 ? 0.479 -6.242 -41.521 1.00 84.00 169 ASP A O 1
ATOM 1391 N N . LYS A 1 170 ? 1.161 -8.354 -41.898 1.00 74.81 170 LYS A N 1
ATOM 1392 C CA . LYS A 1 170 ? 2.536 -8.157 -41.424 1.00 74.81 170 LYS A CA 1
ATOM 1393 C C . LYS A 1 170 ? 3.390 -7.598 -42.568 1.00 74.81 170 LYS A C 1
ATOM 1395 O O . LYS A 1 170 ? 4.052 -8.353 -43.271 1.00 74.81 170 LYS A O 1
ATOM 1400 N N . LYS A 1 171 ? 3.391 -6.269 -42.711 1.00 61.06 171 LYS A N 1
ATOM 1401 C CA . LYS A 1 171 ? 4.413 -5.521 -43.466 1.00 61.06 171 LYS A CA 1
ATOM 1402 C C . LYS A 1 171 ? 5.636 -5.195 -42.623 1.00 61.06 171 LYS A C 1
ATOM 1404 O O . LYS A 1 171 ? 5.450 -4.681 -41.484 1.00 61.06 171 LYS A O 1
#

Secondary structure (DSSP, 8-state):
-------TTS---HHHHHHHHH---HHHHHHHHTT--TTGGG---SS---------------HHHHHHHHHHHHHHHHTT----HHHHHHHHHHTT----HHHHHHHHHHHHHHHIIIIIHHHSPTTPPP-----TTT----TTT----TT--HHHHHHHHHHTT------